Protein AF-A0A8X7RGU6-F1 (afdb_monomer_lite)

Secondary structure (DSSP, 8-state):
-------GGG--TT-S------EEEEEPPPEE-STTS--EEEEEEEE-SS---EEEEEEE-

Sequence (61 aa):
MANSYTLLANLRAGRCSNTAEVRLLRFWEARNINKGGELMSIEMLLIDEAVSVLPRFFSVL

Organism: Brassica carinata (NCBI:txid52824)

pLDDT: mean 71.34, std 11.1, range [44.75, 84.81]

Radius of gyration: 13.39 Å; chains: 1; bounding box: 36×19×32 Å

Structure (mmCIF, N/CA/C/O backbone):
data_AF-A0A8X7RGU6-F1
#
_entry.id   AF-A0A8X7RGU6-F1
#
loop_
_atom_site.group_PDB
_atom_site.id
_atom_site.type_symbol
_atom_site.label_atom_id
_atom_site.label_alt_id
_atom_site.label_comp_id
_atom_site.label_asym_id
_atom_site.label_entity_id
_atom_site.label_seq_id
_atom_site.pdbx_PDB_ins_code
_atom_site.Cartn_x
_atom_site.Cartn_y
_atom_site.Cartn_z
_atom_site.occupancy
_atom_site.B_iso_or_equiv
_atom_site.auth_seq_id
_atom_site.auth_comp_id
_atom_site.auth_asym_id
_atom_site.auth_atom_id
_atom_site.pdbx_PDB_model_num
ATOM 1 N N . MET A 1 1 ? 19.114 11.487 1.922 1.00 44.75 1 MET A N 1
ATOM 2 C CA . MET A 1 1 ? 18.549 10.143 1.685 1.00 44.75 1 MET A CA 1
ATOM 3 C C . MET A 1 1 ? 17.836 10.211 0.347 1.00 44.75 1 MET A C 1
ATOM 5 O O . MET A 1 1 ? 16.919 11.008 0.227 1.00 44.75 1 MET A O 1
ATOM 9 N N . ALA A 1 2 ? 18.346 9.545 -0.690 1.00 45.44 2 ALA A N 1
ATOM 10 C CA . ALA A 1 2 ? 17.733 9.623 -2.014 1.00 45.44 2 ALA A CA 1
ATOM 11 C C . ALA A 1 2 ? 16.407 8.857 -1.973 1.00 45.44 2 ALA A C 1
ATOM 13 O O . ALA A 1 2 ? 16.404 7.644 -1.757 1.00 45.44 2 ALA A O 1
ATOM 14 N N . ASN A 1 3 ? 15.293 9.568 -2.127 1.00 57.97 3 ASN A N 1
ATOM 15 C CA . ASN A 1 3 ? 13.98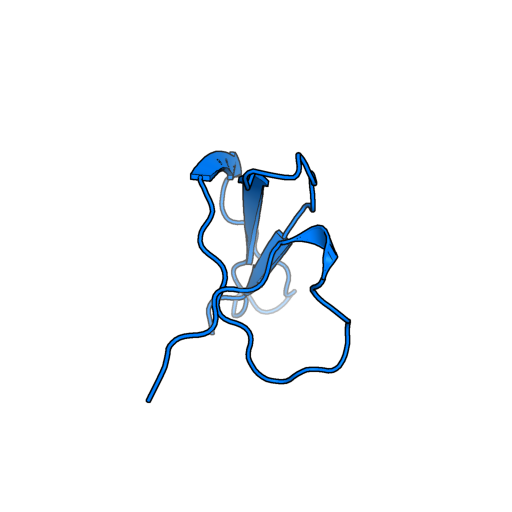3 8.947 -2.261 1.00 57.97 3 ASN A CA 1
ATOM 16 C C . ASN A 1 3 ? 13.970 8.242 -3.619 1.00 57.97 3 ASN A C 1
ATOM 18 O O . ASN A 1 3 ? 13.724 8.859 -4.650 1.00 57.97 3 ASN A O 1
ATOM 22 N N . SER A 1 4 ? 14.340 6.962 -3.631 1.00 70.56 4 SER A N 1
ATOM 23 C CA . SER A 1 4 ? 14.220 6.137 -4.827 1.00 70.56 4 SER A CA 1
ATOM 24 C C . SER A 1 4 ? 12.746 5.801 -5.000 1.00 70.56 4 SER A C 1
ATOM 26 O O . SER A 1 4 ? 12.198 4.942 -4.309 1.00 70.56 4 SER A O 1
ATOM 28 N N . TYR A 1 5 ? 12.083 6.541 -5.884 1.00 75.12 5 TYR A N 1
ATOM 29 C CA . TYR A 1 5 ? 10.724 6.222 -6.286 1.00 75.12 5 TYR A CA 1
ATOM 30 C C . TYR A 1 5 ? 10.729 4.895 -7.034 1.00 75.12 5 TYR A C 1
ATOM 32 O O . TYR A 1 5 ? 11.532 4.665 -7.939 1.00 75.12 5 TYR A O 1
ATOM 40 N N . THR A 1 6 ? 9.850 3.998 -6.612 1.00 76.81 6 THR A N 1
ATOM 41 C CA . THR A 1 6 ? 9.683 2.685 -7.230 1.00 76.81 6 THR A CA 1
ATOM 42 C C . THR A 1 6 ? 8.411 2.678 -8.056 1.00 76.81 6 THR A C 1
ATOM 44 O O . THR A 1 6 ? 7.375 3.144 -7.586 1.00 76.81 6 THR A O 1
ATOM 47 N N . LEU A 1 7 ? 8.492 2.148 -9.279 1.00 80.31 7 LEU A N 1
ATOM 48 C CA . LEU A 1 7 ? 7.306 1.982 -10.116 1.00 80.31 7 LEU A CA 1
ATOM 49 C C . LEU A 1 7 ? 6.329 0.990 -9.475 1.00 80.31 7 LEU A C 1
ATOM 51 O O . LEU A 1 7 ? 6.761 0.039 -8.813 1.00 80.31 7 LEU A O 1
ATOM 55 N N . LEU A 1 8 ? 5.031 1.156 -9.734 1.00 77.50 8 LEU A N 1
ATOM 56 C CA . LEU A 1 8 ? 3.976 0.260 -9.239 1.00 77.50 8 LEU A CA 1
ATOM 57 C C . LEU A 1 8 ? 4.261 -1.209 -9.579 1.00 77.50 8 LEU A C 1
ATOM 59 O O . LEU A 1 8 ? 4.115 -2.075 -8.717 1.00 77.50 8 LEU A O 1
ATOM 63 N N . ALA A 1 9 ? 4.744 -1.474 -10.794 1.00 77.75 9 ALA A N 1
ATOM 64 C CA . ALA A 1 9 ? 5.099 -2.814 -11.266 1.00 77.75 9 ALA A CA 1
ATOM 65 C C . ALA A 1 9 ? 6.241 -3.481 -10.470 1.00 77.75 9 ALA A C 1
ATOM 67 O O . ALA A 1 9 ? 6.360 -4.704 -10.460 1.00 77.75 9 ALA A O 1
ATOM 68 N N . ASN A 1 10 ? 7.078 -2.698 -9.782 1.00 80.25 10 ASN A N 1
ATOM 69 C CA . ASN A 1 10 ? 8.211 -3.198 -8.997 1.00 80.25 10 ASN A CA 1
ATOM 70 C C . ASN A 1 10 ? 7.873 -3.423 -7.516 1.00 80.25 10 ASN A C 1
ATOM 72 O O . ASN A 1 10 ? 8.737 -3.830 -6.732 1.00 80.25 10 ASN A O 1
ATOM 76 N N . LEU A 1 11 ? 6.628 -3.167 -7.110 1.00 79.25 11 LEU A N 1
ATOM 77 C CA . LEU A 1 11 ? 6.193 -3.364 -5.735 1.00 79.25 11 LEU A CA 1
ATOM 78 C C . LEU A 1 11 ? 6.002 -4.858 -5.465 1.00 79.25 11 LEU A C 1
ATOM 80 O O . LEU A 1 11 ? 5.142 -5.513 -6.045 1.00 79.25 11 LEU A O 1
ATOM 84 N N . ARG A 1 12 ? 6.816 -5.400 -4.556 1.00 77.62 12 ARG A N 1
ATOM 85 C CA . ARG A 1 12 ? 6.725 -6.795 -4.108 1.00 77.62 12 ARG A CA 1
ATOM 86 C C . ARG A 1 12 ? 6.002 -6.899 -2.770 1.00 77.62 12 ARG A C 1
ATOM 88 O O . ARG A 1 12 ? 6.229 -6.084 -1.872 1.00 77.62 12 ARG A O 1
ATOM 95 N N . ALA A 1 13 ? 5.186 -7.941 -2.624 1.00 74.81 13 ALA A N 1
ATOM 96 C CA . ALA A 1 13 ? 4.638 -8.336 -1.331 1.00 74.81 13 ALA A CA 1
ATOM 97 C C . ALA A 1 13 ? 5.784 -8.712 -0.371 1.00 74.81 13 ALA A C 1
ATOM 99 O O . ALA A 1 13 ? 6.728 -9.393 -0.771 1.00 74.81 13 ALA A O 1
ATOM 100 N N . GLY A 1 14 ? 5.719 -8.242 0.879 1.00 75.94 14 GLY A N 1
ATOM 101 C CA . GLY A 1 14 ? 6.713 -8.541 1.921 1.00 75.94 14 GLY A CA 1
ATOM 102 C C . GLY A 1 14 ? 7.735 -7.437 2.220 1.00 75.94 14 GLY A C 1
ATOM 103 O O . GLY A 1 14 ? 8.535 -7.596 3.136 1.00 75.94 14 GLY A O 1
ATOM 104 N N . ARG A 1 15 ? 7.714 -6.299 1.510 1.00 70.31 15 ARG A N 1
ATOM 105 C CA . ARG A 1 15 ? 8.505 -5.117 1.903 1.00 70.31 15 ARG A CA 1
ATOM 106 C C . ARG A 1 15 ? 7.690 -4.230 2.850 1.00 70.31 15 ARG A C 1
ATOM 108 O O . ARG A 1 15 ? 6.570 -3.862 2.512 1.00 70.31 15 ARG A O 1
ATOM 115 N N . CYS A 1 16 ? 8.265 -3.852 3.993 1.00 69.81 16 CYS A N 1
ATOM 116 C CA . CYS A 1 16 ? 7.560 -3.087 5.034 1.00 69.81 16 CYS A CA 1
ATOM 117 C C . CYS A 1 16 ? 7.272 -1.622 4.664 1.00 69.81 16 CYS A C 1
ATOM 119 O O . CYS A 1 16 ? 6.389 -1.010 5.253 1.00 69.81 16 CYS A O 1
ATOM 121 N N . SER A 1 17 ? 8.009 -1.040 3.714 1.00 75.81 17 SER A N 1
ATOM 122 C CA . SER A 1 17 ? 7.778 0.326 3.240 1.00 75.81 17 SER A CA 1
ATOM 123 C C . SER A 1 17 ? 8.287 0.489 1.810 1.00 75.81 17 SER A C 1
ATOM 125 O O . SER A 1 17 ? 9.373 0.013 1.474 1.00 75.81 17 SER A O 1
ATOM 127 N N . ASN A 1 18 ? 7.485 1.134 0.966 1.00 77.50 18 ASN A N 1
ATOM 128 C C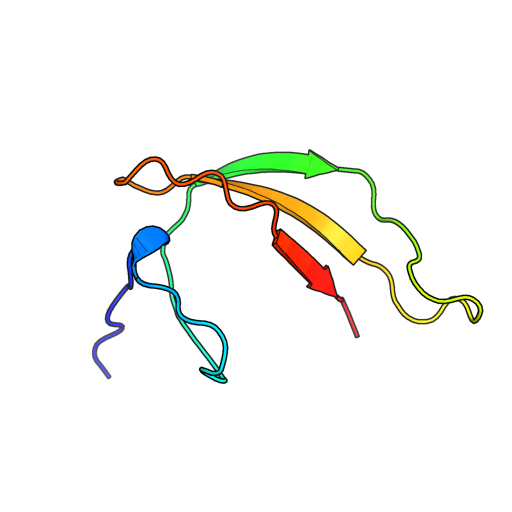A . ASN A 1 18 ? 7.831 1.514 -0.398 1.00 77.50 18 ASN A CA 1
ATOM 129 C C . ASN A 1 18 ? 7.316 2.926 -0.666 1.00 77.50 18 ASN A C 1
ATOM 131 O O . ASN A 1 18 ? 6.195 3.254 -0.282 1.00 77.50 18 ASN A O 1
ATOM 135 N N . THR A 1 19 ? 8.103 3.711 -1.397 1.00 80.25 19 THR A N 1
ATOM 136 C CA . THR A 1 19 ? 7.703 5.035 -1.879 1.00 80.25 19 THR A CA 1
ATOM 137 C C . THR A 1 19 ? 7.512 4.963 -3.391 1.00 80.25 19 THR A C 1
ATOM 139 O O . THR A 1 19 ? 8.395 4.489 -4.112 1.00 80.25 19 THR A O 1
ATOM 142 N N . ALA A 1 20 ? 6.353 5.406 -3.871 1.00 81.56 20 ALA A N 1
ATOM 143 C CA . ALA A 1 20 ? 6.001 5.434 -5.286 1.00 81.56 20 ALA A CA 1
ATOM 144 C C . ALA A 1 20 ? 5.263 6.741 -5.591 1.00 81.56 20 ALA A C 1
ATOM 146 O O . ALA A 1 20 ? 4.396 7.146 -4.815 1.00 81.56 20 ALA A O 1
ATOM 147 N N . GLU A 1 21 ? 5.599 7.386 -6.706 1.00 83.06 21 GLU A N 1
ATOM 148 C CA . GLU A 1 21 ? 4.807 8.495 -7.236 1.00 83.06 21 GLU A CA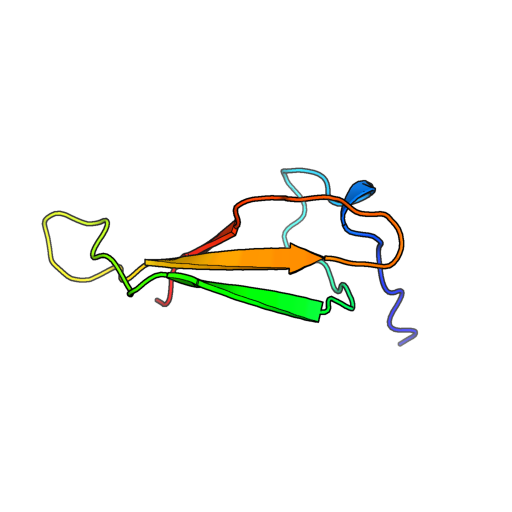 1
ATOM 149 C C . GLU A 1 21 ? 3.703 7.930 -8.123 1.00 83.06 21 GLU A C 1
ATOM 151 O O . GLU A 1 21 ? 3.952 7.141 -9.031 1.00 83.06 21 GLU A O 1
ATOM 156 N N . VAL A 1 22 ? 2.463 8.304 -7.826 1.00 83.44 22 VAL A N 1
ATOM 157 C CA . VAL A 1 22 ? 1.274 7.775 -8.493 1.00 83.44 22 VAL A CA 1
ATOM 158 C C . VAL A 1 22 ? 0.258 8.888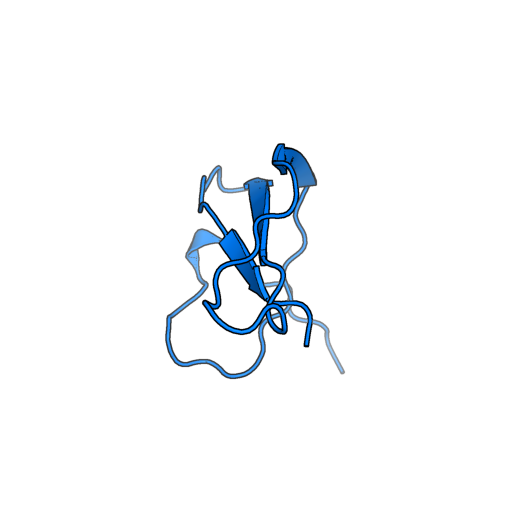 -8.698 1.00 83.44 22 VAL A C 1
ATOM 160 O O . VAL A 1 22 ? 0.174 9.835 -7.917 1.00 83.44 22 VAL A O 1
ATOM 163 N N . ARG A 1 23 ? -0.561 8.749 -9.736 1.00 84.81 23 ARG A N 1
ATOM 164 C CA . ARG A 1 23 ? -1.747 9.569 -9.978 1.00 84.81 23 ARG A CA 1
ATOM 165 C C . ARG A 1 23 ? -2.979 8.789 -9.530 1.00 84.81 23 ARG A C 1
ATOM 167 O O . ARG A 1 23 ? -3.185 7.649 -9.946 1.00 84.81 23 ARG A O 1
ATOM 174 N N . LEU A 1 24 ? -3.798 9.404 -8.683 1.00 84.19 24 LEU A N 1
ATOM 175 C CA . LEU A 1 24 ? -5.079 8.845 -8.257 1.00 84.19 24 LEU A CA 1
ATOM 176 C C . LEU A 1 24 ? -6.117 9.052 -9.364 1.00 84.19 24 LEU A C 1
ATOM 178 O O . LEU A 1 24 ? -6.414 10.188 -9.723 1.00 84.19 24 LEU A O 1
ATOM 182 N N . LEU A 1 25 ? -6.675 7.962 -9.890 1.00 84.56 25 LEU A N 1
ATOM 183 C CA . LEU A 1 25 ? -7.756 8.023 -10.877 1.00 84.56 25 LEU A CA 1
ATOM 184 C C . LEU A 1 25 ? -9.137 8.040 -10.235 1.00 84.56 25 LEU A C 1
ATOM 186 O O . LEU A 1 25 ? -10.030 8.754 -10.685 1.00 84.56 25 LEU A O 1
ATOM 190 N N . ARG A 1 26 ? -9.344 7.176 -9.240 1.00 82.62 26 ARG A N 1
ATOM 191 C CA . ARG A 1 26 ? -10.655 6.965 -8.629 1.00 82.62 26 ARG A CA 1
ATOM 192 C C . ARG A 1 26 ? -10.496 6.442 -7.213 1.00 82.62 26 ARG A C 1
ATOM 194 O O . ARG A 1 26 ? -9.650 5.586 -6.964 1.00 82.62 26 ARG A O 1
ATOM 201 N N . PHE A 1 27 ? -11.336 6.929 -6.314 1.00 82.38 27 PHE A N 1
ATOM 202 C CA . PHE A 1 27 ? -11.521 6.368 -4.984 1.00 82.38 27 PHE A CA 1
ATOM 203 C C . PHE A 1 27 ? -12.924 5.766 -4.890 1.00 82.38 27 PHE A C 1
ATOM 205 O O . PHE A 1 27 ? -13.855 6.218 -5.565 1.00 82.38 27 PHE A O 1
ATOM 212 N N . TRP A 1 28 ? -13.061 4.731 -4.075 1.00 82.31 28 TRP A N 1
ATOM 213 C CA . TRP A 1 28 ? -14.350 4.190 -3.673 1.00 82.31 28 TRP A CA 1
ATOM 214 C C . TRP A 1 28 ? -14.670 4.643 -2.259 1.00 82.31 28 TRP A C 1
ATOM 216 O O . TRP A 1 28 ? -13.787 5.028 -1.490 1.00 82.31 28 TRP A O 1
ATOM 226 N N . GLU A 1 29 ? -15.957 4.618 -1.939 1.00 80.06 29 GLU A N 1
ATOM 227 C CA . GLU A 1 29 ? -16.430 4.921 -0.599 1.00 80.06 29 GLU A CA 1
ATOM 228 C C . GLU A 1 29 ? -15.785 3.983 0.421 1.00 80.06 29 GLU A C 1
ATOM 230 O O . GLU A 1 29 ? -15.572 2.794 0.164 1.00 80.06 29 GLU A O 1
ATOM 235 N N . ALA A 1 30 ? -15.455 4.548 1.576 1.00 78.75 30 ALA A N 1
ATOM 236 C CA . ALA A 1 30 ? -14.777 3.831 2.627 1.00 78.75 30 ALA A CA 1
ATOM 237 C C . ALA A 1 30 ? -15.687 2.727 3.182 1.00 78.75 30 ALA A C 1
ATOM 239 O O . ALA A 1 30 ? -16.818 2.977 3.596 1.00 78.75 30 ALA A O 1
ATOM 240 N N . ARG A 1 31 ? -15.199 1.487 3.178 1.00 75.56 31 ARG A N 1
ATOM 241 C CA . ARG A 1 31 ? -15.942 0.321 3.654 1.00 75.56 31 ARG A CA 1
ATOM 242 C C . ARG A 1 31 ? -15.334 -0.180 4.945 1.00 75.56 31 ARG A C 1
ATOM 244 O O . ARG A 1 31 ? -14.122 -0.349 5.050 1.00 75.56 31 ARG A O 1
ATOM 251 N N . ASN A 1 32 ? -16.189 -0.447 5.922 1.00 72.00 32 ASN A N 1
ATOM 252 C CA . ASN A 1 32 ? -15.767 -1.104 7.146 1.00 72.00 32 ASN A CA 1
ATOM 253 C C . ASN A 1 32 ? -15.497 -2.580 6.842 1.00 72.00 32 ASN A C 1
ATOM 255 O O . ASN A 1 32 ? -16.421 -3.317 6.497 1.00 72.00 32 ASN A O 1
ATOM 259 N N . ILE A 1 33 ? -14.233 -2.998 6.898 1.00 67.81 33 ILE A N 1
ATOM 260 C CA . ILE A 1 33 ? -13.857 -4.386 6.592 1.00 67.81 33 ILE A CA 1
ATOM 261 C C . ILE A 1 33 ? -14.018 -5.271 7.832 1.00 67.81 33 ILE A C 1
ATOM 263 O O . ILE A 1 33 ? -14.190 -6.484 7.705 1.00 67.81 33 ILE A O 1
ATOM 267 N N . ASN A 1 34 ? -14.017 -4.689 9.034 1.00 72.00 34 ASN A N 1
ATOM 268 C CA . ASN A 1 34 ? -14.038 -5.463 10.266 1.00 72.00 34 ASN A CA 1
ATOM 269 C C . ASN A 1 34 ? -15.434 -5.516 10.901 1.00 72.00 34 ASN A C 1
ATOM 271 O O . ASN A 1 34 ? -16.142 -4.517 10.991 1.00 72.00 34 ASN A O 1
ATOM 275 N N . LYS A 1 35 ? -15.812 -6.686 11.431 1.00 66.12 35 LYS A N 1
ATOM 276 C CA . LYS A 1 35 ? -17.112 -6.896 12.104 1.00 66.12 35 LYS A CA 1
ATOM 277 C C . LYS A 1 35 ? -17.256 -6.127 13.430 1.00 66.12 35 LYS A C 1
ATOM 279 O O . LYS A 1 35 ? -18.334 -6.138 14.011 1.00 66.12 35 LYS A O 1
ATOM 284 N N . GLY A 1 36 ? -16.185 -5.480 13.896 1.00 67.25 36 GLY A N 1
ATOM 285 C CA . GLY A 1 36 ? -16.142 -4.650 15.105 1.00 67.25 36 GLY A CA 1
ATOM 286 C C . GLY A 1 36 ? -16.073 -3.143 14.849 1.00 67.25 36 GLY A C 1
ATOM 287 O O . GLY A 1 36 ? -15.973 -2.384 15.801 1.00 67.25 36 GLY A O 1
ATOM 288 N N . GLY A 1 37 ? -16.111 -2.687 13.593 1.00 62.16 37 GLY A N 1
ATOM 289 C CA . GLY A 1 37 ? -16.177 -1.257 13.293 1.00 62.16 37 GLY A CA 1
ATOM 290 C C . GLY A 1 37 ? -14.830 -0.527 13.190 1.00 62.16 37 GLY A C 1
ATOM 291 O O . GLY A 1 37 ? -14.800 0.584 12.671 1.00 62.16 37 GLY A O 1
ATOM 292 N N . GLU A 1 38 ? -13.734 -1.136 13.646 1.00 66.12 38 GLU A N 1
ATOM 293 C CA . GLU A 1 38 ? -12.453 -0.439 13.855 1.00 66.12 38 GLU A CA 1
ATOM 294 C C . GLU A 1 38 ? -11.615 -0.220 12.590 1.00 66.12 38 GLU A C 1
ATOM 296 O O . GLU A 1 38 ? -10.795 0.689 12.567 1.00 66.12 38 GLU A O 1
ATOM 301 N N . LEU A 1 39 ? -11.799 -1.021 11.533 1.00 65.25 39 LEU A N 1
ATOM 302 C CA . LEU A 1 39 ? -10.977 -0.903 10.323 1.00 65.25 39 LEU A CA 1
ATOM 303 C C . LEU A 1 39 ? -11.819 -0.421 9.155 1.00 65.25 39 LEU A C 1
ATOM 305 O O . LEU A 1 39 ? -12.584 -1.175 8.542 1.00 65.25 39 LEU A O 1
ATOM 309 N N . MET A 1 40 ? -11.623 0.850 8.828 1.00 74.75 40 MET A N 1
ATOM 310 C CA . MET A 1 40 ? -12.151 1.454 7.623 1.00 74.75 40 MET A CA 1
ATOM 311 C C . MET A 1 40 ? -11.120 1.318 6.502 1.00 74.75 40 MET A C 1
ATOM 313 O O . MET A 1 40 ? -9.974 1.753 6.629 1.00 74.75 40 MET A O 1
ATOM 317 N N . SER A 1 41 ? -11.532 0.696 5.400 1.00 75.00 41 SER A N 1
ATOM 318 C CA . SER A 1 41 ? -10.707 0.552 4.211 1.00 75.00 41 SER A CA 1
ATOM 319 C C . SER A 1 41 ? -11.220 1.420 3.087 1.00 75.00 41 SER A C 1
ATOM 321 O O . SER A 1 41 ? -12.414 1.448 2.796 1.00 75.00 41 SER A O 1
ATOM 323 N N . ILE A 1 42 ? -10.291 2.063 2.396 1.00 77.81 42 ILE A N 1
ATOM 324 C CA . ILE A 1 42 ? -10.570 2.804 1.173 1.00 77.81 42 ILE A CA 1
ATOM 325 C C . ILE A 1 42 ? -9.909 2.045 0.029 1.00 77.81 42 ILE A C 1
ATOM 327 O O . ILE A 1 42 ? -8.715 1.740 0.083 1.00 77.81 42 ILE A O 1
ATOM 331 N N . GLU A 1 43 ? -10.693 1.719 -0.994 1.00 81.75 43 GLU A N 1
ATOM 332 C CA . GLU A 1 43 ? -10.161 1.193 -2.247 1.00 81.75 43 GLU A CA 1
ATOM 333 C C . GLU A 1 43 ? -9.828 2.369 -3.168 1.00 81.75 43 GLU A C 1
ATOM 335 O O . GLU A 1 43 ? -10.660 3.247 -3.421 1.00 81.75 43 GLU A O 1
ATOM 340 N N . MET A 1 44 ? -8.593 2.401 -3.666 1.00 81.44 44 MET A N 1
ATOM 341 C CA . MET A 1 44 ? -8.126 3.427 -4.596 1.00 81.44 44 MET A CA 1
ATOM 342 C C . MET A 1 44 ? -7.541 2.796 -5.852 1.00 81.44 44 MET A C 1
ATOM 344 O O . ME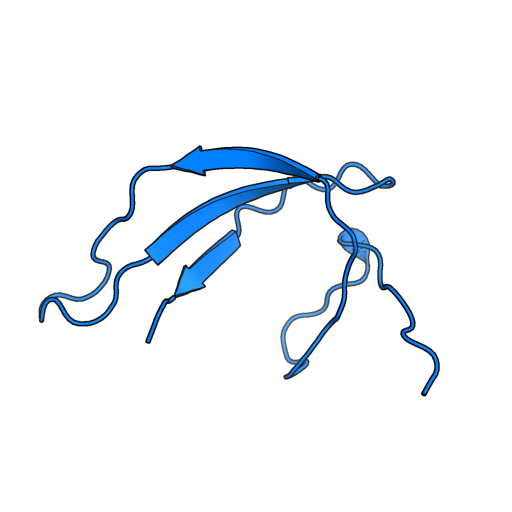T A 1 44 ? -6.821 1.796 -5.794 1.00 81.44 44 MET A O 1
ATOM 348 N N . LEU A 1 45 ? -7.826 3.431 -6.986 1.00 82.75 45 LEU A N 1
ATOM 349 C CA . LEU A 1 45 ? -7.233 3.129 -8.276 1.00 82.75 45 LEU A CA 1
ATOM 350 C C . LEU A 1 45 ? -6.116 4.131 -8.562 1.00 82.75 45 LEU 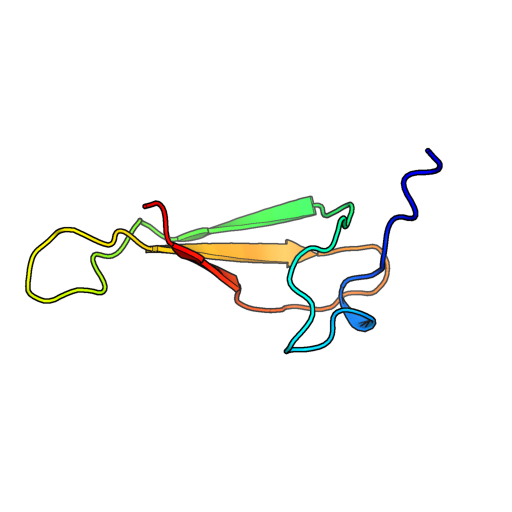A C 1
ATOM 352 O O . LEU A 1 45 ? -6.368 5.321 -8.770 1.00 82.75 45 LEU A O 1
ATOM 356 N N . LEU A 1 46 ? -4.887 3.626 -8.577 1.00 83.19 46 LEU A N 1
ATOM 357 C CA . LEU A 1 46 ? -3.665 4.392 -8.793 1.00 83.19 46 LEU A CA 1
ATOM 358 C C . LEU A 1 46 ? -3.043 3.997 -10.135 1.00 83.19 46 LEU A C 1
ATOM 360 O O . LEU A 1 46 ? -3.078 2.825 -10.507 1.00 83.19 46 LEU A O 1
ATOM 364 N N . ILE A 1 47 ? -2.465 4.966 -10.840 1.00 81.75 47 ILE A N 1
ATOM 365 C CA . ILE A 1 47 ? -1.683 4.757 -12.064 1.00 81.75 47 ILE A CA 1
ATOM 366 C C . ILE A 1 47 ? -0.325 5.441 -11.908 1.00 81.75 47 ILE A C 1
ATOM 368 O O . ILE A 1 47 ? -0.257 6.558 -11.401 1.00 81.75 47 ILE A O 1
ATOM 372 N N . ASP A 1 48 ? 0.741 4.797 -12.373 1.00 79.56 48 ASP A N 1
ATOM 373 C CA . ASP A 1 48 ? 2.036 5.440 -12.617 1.00 79.56 48 ASP A CA 1
ATOM 374 C C . ASP A 1 48 ? 2.394 5.384 -14.113 1.00 79.56 48 ASP A C 1
ATOM 376 O O . ASP A 1 48 ? 1.567 4.980 -14.935 1.00 79.56 48 ASP A O 1
ATOM 380 N N . GLU A 1 49 ? 3.596 5.832 -14.487 1.00 71.44 49 GLU A N 1
ATOM 381 C CA . GLU A 1 49 ? 4.055 5.817 -15.885 1.00 71.44 49 GLU A CA 1
ATOM 382 C C . GLU A 1 49 ? 3.969 4.430 -16.552 1.00 71.44 49 GLU A C 1
ATOM 384 O O . GLU A 1 49 ? 3.727 4.337 -17.756 1.00 71.44 49 GLU A O 1
ATOM 389 N N . ALA A 1 50 ? 4.095 3.349 -15.783 1.00 63.50 50 ALA A N 1
ATOM 390 C CA . ALA A 1 50 ? 3.841 1.985 -16.212 1.00 63.50 50 ALA A CA 1
ATOM 391 C C . ALA A 1 50 ? 2.425 1.581 -15.777 1.00 63.50 50 ALA A C 1
ATOM 393 O O . ALA A 1 50 ? 2.246 1.008 -14.707 1.00 63.50 50 ALA A O 1
ATOM 394 N N . VAL A 1 51 ? 1.416 1.869 -16.612 1.00 52.78 51 VAL A N 1
ATOM 395 C CA . VAL A 1 51 ? -0.021 1.583 -16.392 1.00 52.78 51 VAL A CA 1
ATOM 396 C C . VAL A 1 51 ? -0.255 0.238 -15.678 1.00 52.78 51 VAL A C 1
ATOM 398 O O . VAL A 1 51 ? -0.378 -0.813 -16.300 1.00 52.78 51 VAL A O 1
ATOM 401 N N . SER A 1 52 ? -0.323 0.282 -14.346 1.00 54.56 52 SER A N 1
ATOM 402 C CA . SER A 1 52 ? -0.465 -0.878 -13.468 1.00 54.56 52 SER A CA 1
ATOM 403 C C . SER A 1 52 ? -1.662 -0.623 -12.566 1.00 54.56 52 SER A C 1
ATOM 405 O O . SER A 1 52 ? -1.559 0.048 -11.543 1.00 54.56 52 SER A O 1
ATOM 407 N N . VAL A 1 53 ? -2.825 -1.129 -12.971 1.00 53.50 53 VAL A N 1
ATOM 408 C CA . VAL A 1 53 ? -4.067 -1.030 -12.199 1.00 53.50 53 VAL A CA 1
ATOM 409 C C . VAL A 1 53 ? -4.007 -2.043 -11.059 1.00 53.50 53 VAL A C 1
ATOM 411 O O . VAL A 1 53 ? -4.376 -3.202 -11.221 1.00 53.50 53 VAL A O 1
ATOM 414 N N . LEU A 1 54 ? -3.511 -1.616 -9.900 1.00 58.66 54 LEU A N 1
ATOM 415 C CA . LEU A 1 54 ? -3.572 -2.412 -8.676 1.00 58.66 54 LEU A CA 1
ATOM 416 C C . LEU A 1 54 ? -4.692 -1.860 -7.783 1.00 58.66 54 LEU A C 1
ATOM 418 O O . LEU A 1 54 ? -4.545 -0.739 -7.287 1.00 58.66 54 LEU A O 1
ATOM 422 N N . PRO A 1 55 ? -5.797 -2.602 -7.557 1.00 56.00 55 PRO A N 1
ATOM 423 C CA . PRO A 1 55 ? -6.757 -2.239 -6.525 1.00 56.00 55 PRO A CA 1
ATOM 424 C C . PRO A 1 55 ? -6.042 -2.321 -5.179 1.00 56.00 55 PRO A C 1
ATOM 426 O O . PRO A 1 55 ? -5.608 -3.389 -4.742 1.00 56.00 55 PRO A O 1
ATOM 429 N N . ARG A 1 56 ? -5.835 -1.160 -4.558 1.00 64.31 56 ARG A N 1
ATOM 430 C CA . ARG A 1 56 ? -5.104 -1.059 -3.299 1.00 64.31 56 ARG A CA 1
ATOM 431 C C . ARG A 1 56 ? -6.085 -0.825 -2.165 1.00 64.31 56 ARG A C 1
ATOM 433 O O . ARG A 1 56 ? -6.808 0.167 -2.174 1.00 64.31 56 ARG A O 1
ATOM 440 N N . PHE A 1 57 ? -6.061 -1.732 -1.195 1.00 57.69 57 PHE A N 1
ATOM 441 C CA . PHE A 1 57 ? -6.713 -1.569 0.096 1.00 57.69 57 PHE A CA 1
ATOM 442 C C . PHE A 1 57 ? -5.791 -0.751 0.997 1.00 57.69 57 PHE A C 1
ATOM 444 O O . PHE A 1 57 ? -4.686 -1.194 1.319 1.00 57.69 57 PHE A O 1
ATOM 451 N N . PHE A 1 58 ? -6.223 0.445 1.384 1.00 58.41 58 PHE A N 1
ATOM 452 C CA . PHE A 1 58 ? -5.602 1.177 2.483 1.00 58.41 58 PHE A CA 1
ATOM 453 C C . PHE A 1 58 ? -6.447 0.976 3.732 1.00 58.41 58 PHE A C 1
ATOM 455 O O . PHE A 1 58 ? -7.598 1.401 3.754 1.00 58.41 58 PHE A O 1
ATOM 462 N N . SER A 1 59 ? -5.871 0.343 4.755 1.00 51.34 59 SER A N 1
ATOM 463 C CA . SER A 1 59 ? -6.460 0.305 6.092 1.00 51.34 59 SER A CA 1
ATOM 464 C C . SER A 1 59 ? -5.997 1.540 6.855 1.00 51.34 59 SER A C 1
ATOM 466 O O . SER A 1 59 ? -4.793 1.722 7.039 1.00 51.34 59 SER A O 1
ATOM 468 N N . VAL A 1 60 ? -6.935 2.384 7.279 1.00 51.66 60 VAL A N 1
ATOM 469 C CA . VAL A 1 60 ? -6.656 3.458 8.242 1.00 51.66 60 VAL A CA 1
ATOM 470 C C . VAL A 1 60 ? -6.829 2.841 9.632 1.00 51.66 60 VAL A C 1
ATOM 472 O O . VAL A 1 60 ? -7.893 2.289 9.908 1.00 51.66 60 VAL A O 1
ATOM 475 N N . LEU A 1 61 ? -5.759 2.836 10.433 1.00 50.06 61 LEU A N 1
ATOM 476 C CA . LEU A 1 61 ? -5.738 2.362 11.822 1.00 50.06 61 LEU A CA 1
ATOM 477 C C . LEU A 1 61 ? -5.816 3.559 12.773 1.00 50.06 61 LEU A C 1
ATOM 479 O O . LEU A 1 61 ? -5.203 4.596 12.424 1.00 50.06 61 LEU A O 1
#

Foldseek 3Di:
DDQPADAPVPDDPPDPDHHHDWDWDDKDDWDQPDPVRQWTWIFTFIQDPPGDGDGDTDTDD